Protein AF-A0AAV6PGN9-F1 (afdb_monomer)

Solvent-accessible surface area (backbone atoms only — not comparab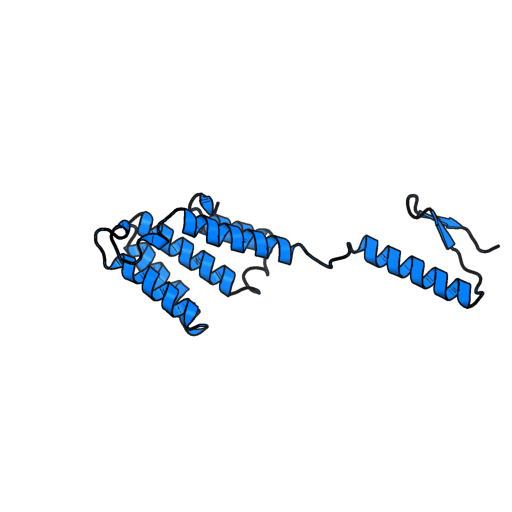le to full-atom values): 8982 Å² total; per-residue (Å²): 82,48,82,75,62,38,36,67,63,39,50,53,50,44,44,73,77,41,64,59,54,52,77,73,32,56,68,61,42,48,52,49,51,52,49,40,42,50,44,29,55,73,71,65,37,58,68,61,32,50,53,46,46,63,68,63,43,60,77,60,38,81,79,38,73,66,57,37,54,56,47,52,51,59,56,52,39,75,78,40,98,54,36,71,79,40,101,54,18,68,66,75,37,71,66,43,36,50,50,54,43,50,52,49,53,49,52,50,56,60,63,69,53,65,56,97,50,53,70,67,57,47,50,52,53,52,50,54,49,52,53,52,55,37,56,76,69,68,56,85,54,72,42,75,79,36,87,90,78,67,42,68,45,75,57,129

pLDDT: mean 86.62, std 9.19, range [48.72, 95.31]

Organism: Solea senegalensis (NCBI:txid28829)

Nearest PDB structures (foldseek):
  3bu8-assembly1_B  TM=5.163E-01  e=1.792E+00  Homo sapiens
  7c5d-assembly2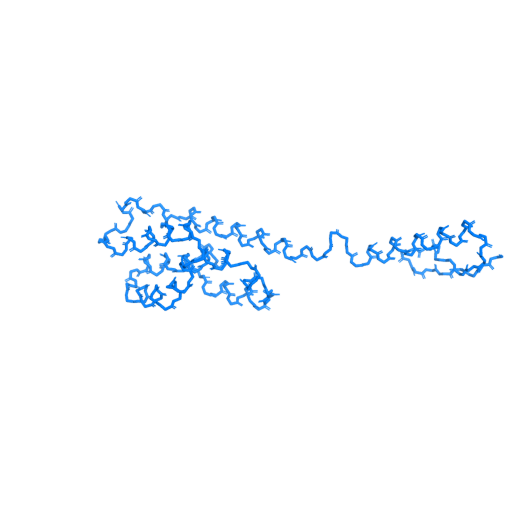_B  TM=4.448E-01  e=1.283E+00  Homo sapiens
  4m7c-assembly1_A  TM=4.032E-01  e=1.283E+00  Homo sapiens
  7qij-assembly1_EC  TM=3.840E-01  e=8.069E+00  Yersinia enterocolitica
  8h3f-assembly1_H  TM=3.295E-01  e=8.069E+00  Homo sapiens

Mean predicted aligned error: 11.45 Å

Foldseek 3Di:
DLLVLPLVVVVVVCCVVPVCLCVVPVVLVLLSLLSNLLSCLVVVVLVVSVVSCVPPVVVSCVPDPVSVVSSVLSVVLSVDPHSCPDPSVVCNDSVSSVVSVVVVVVSVVVVVPPDVDDPLRVVVVVLVVVVVVCVVVVHFDWHQPDPPVRDTHGGD

Structure (mmCIF, N/CA/C/O backbone):
data_AF-A0AAV6PGN9-F1
#
_entry.id   AF-A0AAV6PGN9-F1
#
loop_
_atom_site.group_PDB
_atom_site.id
_atom_site.type_symbol
_atom_site.label_atom_id
_atom_site.label_alt_id
_atom_site.label_comp_id
_atom_site.label_asym_id
_atom_site.label_entity_id
_atom_site.label_seq_id
_atom_site.pdbx_PDB_ins_code
_atom_site.Cartn_x
_atom_site.Cartn_y
_atom_site.Cartn_z
_atom_site.occupancy
_atom_site.B_iso_or_equiv
_atom_site.auth_seq_id
_atom_site.auth_comp_id
_atom_site.auth_asym_id
_atom_site.auth_atom_id
_atom_site.pdbx_PDB_model_num
ATOM 1 N N . MET A 1 1 ? -7.594 0.481 -6.464 1.00 85.19 1 MET A N 1
ATOM 2 C CA . MET A 1 1 ? -7.923 -0.408 -5.333 1.00 85.19 1 MET A CA 1
ATOM 3 C C . MET A 1 1 ? -7.414 0.185 -4.026 1.00 85.19 1 MET A C 1
ATOM 5 O O . MET A 1 1 ? -8.245 0.612 -3.240 1.00 85.19 1 MET A O 1
ATOM 9 N N . ILE A 1 2 ? -6.099 0.395 -3.867 1.00 89.62 2 ILE A N 1
ATOM 10 C CA . ILE A 1 2 ? -5.498 0.970 -2.641 1.00 89.62 2 ILE A CA 1
ATOM 11 C C . ILE A 1 2 ? -6.116 2.314 -2.221 1.00 89.62 2 ILE A C 1
ATOM 13 O O . ILE A 1 2 ? -6.641 2.435 -1.122 1.00 89.62 2 ILE A O 1
ATOM 17 N N . LEU A 1 3 ? -6.171 3.308 -3.118 1.00 90.94 3 LEU A N 1
ATOM 18 C CA . LEU A 1 3 ? -6.769 4.620 -2.802 1.00 90.94 3 LEU A CA 1
ATOM 19 C C . LEU A 1 3 ? -8.266 4.552 -2.439 1.00 90.94 3 LEU A C 1
ATOM 21 O O . LEU A 1 3 ? -8.785 5.452 -1.779 1.00 90.94 3 LEU A O 1
ATOM 25 N N . LYS A 1 4 ? -8.953 3.478 -2.851 1.00 90.44 4 LYS A N 1
ATOM 26 C CA . LYS A 1 4 ? -10.364 3.211 -2.534 1.00 90.44 4 LYS A CA 1
ATOM 27 C C . LYS A 1 4 ? -10.545 2.427 -1.223 1.00 90.44 4 LYS A C 1
ATOM 29 O O . LYS A 1 4 ? -11.678 2.120 -0.887 1.00 90.44 4 LYS A O 1
ATOM 34 N N . GLY A 1 5 ? -9.464 2.079 -0.517 1.00 89.69 5 GLY A N 1
ATOM 35 C CA . GLY A 1 5 ? -9.501 1.240 0.690 1.00 89.69 5 GLY A CA 1
ATOM 36 C C . GLY A 1 5 ? -9.675 -0.261 0.416 1.00 89.69 5 GLY A C 1
ATOM 37 O O . GLY A 1 5 ? -9.766 -1.054 1.342 1.00 89.69 5 GLY A O 1
ATOM 38 N N . GLN A 1 6 ? -9.687 -0.680 -0.853 1.00 93.31 6 GLN A N 1
ATOM 39 C CA . GLN A 1 6 ? -9.828 -2.086 -1.247 1.00 93.31 6 GLN A CA 1
ATOM 40 C C . GLN A 1 6 ? -8.455 -2.766 -1.243 1.00 93.31 6 GLN A C 1
ATOM 42 O O . GLN A 1 6 ? -7.850 -2.965 -2.298 1.00 93.31 6 GLN A O 1
ATOM 47 N N . ILE A 1 7 ? -7.912 -3.021 -0.051 1.00 94.25 7 ILE A N 1
ATOM 48 C CA . ILE A 1 7 ? -6.526 -3.486 0.096 1.00 94.25 7 ILE A CA 1
ATOM 49 C C . ILE A 1 7 ? -6.376 -4.972 -0.239 1.00 94.25 7 ILE A C 1
ATOM 51 O O . ILE A 1 7 ? -5.464 -5.324 -0.979 1.00 94.25 7 ILE A O 1
ATOM 55 N N . GLN A 1 8 ? -7.300 -5.827 0.208 1.00 92.88 8 GLN A N 1
ATOM 56 C CA . GLN A 1 8 ? -7.250 -7.265 -0.094 1.00 92.88 8 GLN A CA 1
ATOM 57 C C . GLN A 1 8 ? -7.341 -7.538 -1.598 1.00 92.88 8 GLN A C 1
ATOM 59 O O . GLN A 1 8 ? -6.548 -8.308 -2.137 1.00 92.88 8 GLN A O 1
ATOM 64 N N . ASP A 1 9 ? -8.221 -6.824 -2.306 1.00 94.50 9 ASP A N 1
ATOM 65 C CA . ASP A 1 9 ? -8.301 -6.943 -3.763 1.00 94.50 9 ASP A CA 1
ATOM 66 C C . ASP A 1 9 ? -7.009 -6.465 -4.445 1.00 94.50 9 ASP A C 1
ATOM 68 O O . ASP A 1 9 ? -6.595 -7.029 -5.457 1.00 94.50 9 ASP A O 1
ATOM 72 N N . ALA A 1 10 ? -6.351 -5.434 -3.895 1.00 94.00 10 ALA A N 1
ATOM 73 C CA . ALA A 1 10 ? -5.061 -4.970 -4.400 1.00 94.00 10 ALA A CA 1
ATOM 74 C C . ALA A 1 10 ? -3.969 -6.029 -4.201 1.00 94.00 10 ALA A C 1
ATOM 76 O O . ALA A 1 10 ? -3.209 -6.275 -5.130 1.00 94.00 10 ALA A O 1
ATOM 77 N N . ILE A 1 11 ? -3.917 -6.676 -3.032 1.00 92.88 11 ILE A N 1
ATOM 78 C CA . ILE A 1 11 ? -2.980 -7.771 -2.738 1.00 92.88 11 ILE A CA 1
ATOM 79 C C . ILE A 1 11 ? -3.218 -8.942 -3.695 1.00 92.88 11 ILE A C 1
ATOM 81 O O . ILE A 1 11 ? -2.276 -9.422 -4.322 1.00 92.88 11 ILE A O 1
ATOM 85 N N . ALA A 1 12 ? -4.473 -9.369 -3.864 1.00 94.00 12 ALA A N 1
ATOM 86 C CA . ALA A 1 12 ? -4.830 -10.447 -4.782 1.00 94.00 12 ALA A CA 1
ATOM 87 C C . ALA A 1 12 ? -4.426 -10.120 -6.228 1.00 94.00 12 ALA A C 1
ATOM 89 O O . ALA A 1 12 ? -3.856 -10.964 -6.922 1.00 94.00 12 ALA A O 1
ATOM 90 N N . LEU A 1 13 ? -4.659 -8.879 -6.672 1.00 92.94 13 LEU A N 1
ATOM 91 C CA . LEU A 1 13 ? -4.243 -8.420 -7.994 1.00 92.94 13 LEU A CA 1
ATOM 92 C C . LEU A 1 13 ? -2.715 -8.418 -8.137 1.00 92.94 13 LEU A C 1
ATOM 94 O O . LEU A 1 13 ? -2.209 -8.934 -9.132 1.00 92.94 13 LEU A O 1
ATOM 98 N N . ILE A 1 14 ? -1.983 -7.895 -7.150 1.00 91.88 14 ILE A N 1
ATOM 99 C CA . ILE A 1 14 ? -0.514 -7.890 -7.153 1.00 91.88 14 ILE A CA 1
ATOM 100 C C . ILE A 1 14 ? 0.018 -9.320 -7.244 1.00 91.88 14 ILE A C 1
ATOM 102 O O . ILE A 1 14 ? 0.819 -9.591 -8.129 1.00 91.88 14 ILE A O 1
ATOM 106 N N . ASN A 1 15 ? -0.477 -10.247 -6.424 1.00 91.69 15 ASN A N 1
ATOM 107 C CA . ASN A 1 15 ? -0.047 -11.647 -6.463 1.00 91.69 15 ASN A CA 1
ATOM 108 C C . ASN A 1 15 ? -0.424 -12.347 -7.776 1.00 91.69 15 ASN A C 1
ATOM 110 O O . ASN A 1 15 ? 0.299 -13.227 -8.233 1.00 91.69 15 ASN A O 1
ATOM 114 N N . SER A 1 16 ? -1.528 -11.951 -8.420 1.00 92.62 16 SER A N 1
ATOM 115 C CA . SER A 1 16 ? -1.909 -12.497 -9.729 1.00 92.62 16 SER A CA 1
ATOM 116 C C . SER A 1 16 ? -1.001 -12.021 -10.871 1.00 92.62 16 SER A C 1
ATOM 118 O O . SER A 1 16 ? -0.759 -12.770 -11.816 1.00 92.62 16 SER A O 1
ATOM 120 N N . LEU A 1 17 ? -0.494 -10.786 -10.789 1.00 88.56 17 LEU A N 1
ATOM 121 C CA . LEU A 1 17 ? 0.339 -10.168 -11.824 1.00 88.56 17 LEU A CA 1
ATOM 122 C C . LEU A 1 17 ? 1.842 -10.402 -11.577 1.00 88.56 17 LEU A C 1
ATOM 124 O O . LEU A 1 17 ? 2.600 -10.629 -12.519 1.00 88.56 17 LEU A O 1
ATOM 128 N N . HIS A 1 18 ? 2.263 -10.384 -10.311 1.00 87.12 18 HIS A N 1
ATOM 129 C CA . HIS A 1 18 ? 3.648 -10.464 -9.841 1.00 87.12 18 HIS A CA 1
ATOM 130 C C . HIS A 1 18 ? 3.741 -11.378 -8.599 1.00 87.12 18 HIS A C 1
ATOM 132 O O . HIS A 1 18 ? 3.915 -10.878 -7.486 1.00 87.12 18 HIS A O 1
ATOM 138 N N . PRO A 1 19 ? 3.648 -12.715 -8.761 1.00 86.25 19 PRO A N 1
ATOM 139 C CA . PRO A 1 19 ? 3.527 -13.656 -7.639 1.00 86.25 19 PRO A CA 1
ATOM 140 C C . PRO A 1 19 ? 4.651 -13.572 -6.601 1.00 86.25 19 PRO A C 1
ATOM 142 O O . PRO A 1 19 ? 4.414 -13.795 -5.426 1.00 86.25 19 PRO A O 1
ATOM 145 N N . GLU A 1 20 ? 5.865 -13.215 -7.024 1.00 86.75 20 GLU A N 1
ATOM 146 C CA . GLU A 1 20 ? 7.048 -13.168 -6.153 1.00 86.75 20 GLU A CA 1
ATOM 147 C C . GLU A 1 20 ? 7.279 -11.785 -5.515 1.00 86.75 20 GLU A C 1
ATOM 149 O O . GLU A 1 20 ? 8.204 -11.624 -4.718 1.00 86.75 20 GLU A O 1
ATOM 154 N N . LEU A 1 21 ? 6.495 -10.757 -5.878 1.00 87.38 21 LEU A N 1
ATOM 155 C CA . LEU A 1 21 ? 6.758 -9.375 -5.456 1.00 87.38 21 LEU A CA 1
ATOM 156 C C . LEU A 1 21 ? 6.626 -9.208 -3.940 1.00 87.38 21 LEU A C 1
ATOM 158 O O . LEU A 1 21 ? 7.517 -8.646 -3.304 1.00 87.38 21 LEU A O 1
ATOM 162 N N . LEU A 1 22 ? 5.522 -9.698 -3.374 1.00 88.31 22 LEU A N 1
ATOM 163 C CA . LEU A 1 22 ? 5.240 -9.579 -1.942 1.00 88.31 22 LEU A CA 1
ATOM 164 C C . LEU A 1 22 ? 6.076 -10.563 -1.115 1.00 88.31 22 LEU A C 1
ATOM 166 O O . LEU A 1 22 ? 6.483 -10.223 -0.008 1.00 88.31 22 LEU A O 1
ATOM 170 N N . ASP A 1 23 ? 6.427 -11.718 -1.688 1.00 85.75 23 ASP A N 1
ATOM 171 C CA . ASP A 1 23 ? 7.334 -12.687 -1.062 1.00 85.75 23 ASP A CA 1
ATOM 172 C C . ASP A 1 23 ? 8.763 -12.135 -0.932 1.00 85.75 23 ASP A C 1
ATOM 174 O O . ASP A 1 23 ? 9.444 -12.353 0.073 1.00 85.75 23 ASP A O 1
ATOM 178 N N . THR A 1 24 ? 9.222 -11.397 -1.949 1.00 84.19 24 THR A N 1
ATOM 179 C CA . THR A 1 24 ? 10.572 -10.813 -1.985 1.00 84.19 24 THR A CA 1
ATOM 180 C C . THR A 1 24 ? 10.653 -9.507 -1.194 1.00 84.19 24 THR A C 1
ATOM 182 O O . THR A 1 24 ? 11.714 -9.165 -0.671 1.00 84.19 24 THR A O 1
ATOM 185 N N . ASN A 1 25 ? 9.545 -8.770 -1.083 1.00 87.12 25 ASN A N 1
ATOM 186 C CA . ASN A 1 25 ? 9.483 -7.492 -0.380 1.00 87.12 25 ASN A CA 1
ATOM 187 C C . ASN A 1 25 ? 8.517 -7.551 0.814 1.00 87.12 25 ASN A C 1
ATOM 189 O O . ASN A 1 25 ? 7.383 -7.070 0.755 1.00 87.12 25 ASN A O 1
ATOM 193 N N . ARG A 1 26 ? 9.015 -8.103 1.927 1.00 86.12 26 ARG A N 1
ATOM 194 C CA . ARG A 1 26 ? 8.260 -8.242 3.183 1.00 86.12 26 ARG A CA 1
ATOM 195 C C . ARG A 1 26 ? 7.793 -6.906 3.763 1.00 86.12 26 ARG A C 1
ATOM 197 O O . ARG A 1 26 ? 6.687 -6.836 4.282 1.00 86.12 26 ARG A O 1
ATOM 204 N N . TYR A 1 27 ? 8.574 -5.832 3.617 1.00 88.62 27 TYR A N 1
ATOM 205 C CA . TYR A 1 27 ? 8.174 -4.497 4.083 1.00 88.62 27 TYR A CA 1
ATOM 206 C C . TYR A 1 27 ? 6.958 -3.960 3.324 1.00 88.62 27 TYR A C 1
ATOM 208 O O . TYR A 1 27 ? 6.037 -3.420 3.933 1.00 88.62 27 TYR A O 1
ATOM 216 N N . LEU A 1 28 ? 6.914 -4.152 2.002 1.00 91.19 28 LEU A N 1
ATOM 217 C CA . LEU A 1 28 ? 5.752 -3.770 1.201 1.00 91.19 28 LEU A CA 1
ATOM 218 C C . LEU A 1 28 ? 4.507 -4.566 1.604 1.00 91.19 28 LEU A C 1
ATOM 220 O O . LEU A 1 28 ? 3.419 -4.001 1.727 1.00 91.19 28 LEU A O 1
ATOM 224 N N . TYR A 1 29 ? 4.674 -5.872 1.817 1.00 90.75 29 TYR A N 1
ATOM 225 C CA . TYR A 1 29 ? 3.596 -6.730 2.295 1.00 90.75 29 TYR A CA 1
ATOM 226 C C . TYR A 1 29 ? 3.087 -6.274 3.668 1.00 90.75 29 TYR A C 1
ATOM 228 O O . TYR A 1 29 ? 1.881 -6.091 3.837 1.00 90.75 29 TYR A O 1
ATOM 236 N N . PHE A 1 30 ? 3.990 -5.977 4.605 1.00 90.62 30 PHE A N 1
ATOM 237 C CA . PHE A 1 30 ? 3.646 -5.415 5.908 1.00 90.62 30 PHE A CA 1
ATOM 238 C C . PHE A 1 30 ? 2.854 -4.107 5.779 1.00 90.62 30 PHE A C 1
ATOM 240 O O . PHE A 1 30 ? 1.788 -3.988 6.379 1.00 90.62 30 PHE A O 1
ATOM 247 N N . HIS A 1 31 ? 3.303 -3.144 4.966 1.00 92.19 31 HIS A N 1
ATOM 248 C CA . HIS A 1 31 ? 2.585 -1.876 4.783 1.00 92.19 31 HIS A CA 1
ATOM 249 C C . HIS A 1 31 ? 1.194 -2.060 4.166 1.00 92.19 31 HIS A C 1
ATOM 251 O O . HIS A 1 31 ? 0.252 -1.361 4.545 1.00 92.19 31 HIS A O 1
ATOM 257 N N . LEU A 1 32 ? 1.027 -3.029 3.262 1.00 93.62 32 LEU A N 1
ATOM 258 C CA . LEU A 1 32 ? -0.287 -3.408 2.744 1.00 93.62 32 LEU A CA 1
ATOM 259 C C . LEU A 1 32 ? -1.179 -3.994 3.848 1.00 93.62 32 LEU A C 1
ATOM 261 O O . LEU A 1 32 ? -2.321 -3.561 3.992 1.00 93.62 32 LEU A O 1
ATOM 265 N N . GLN A 1 33 ? -0.674 -4.916 4.668 1.00 92.62 33 GLN A N 1
ATOM 266 C CA . GLN A 1 33 ? -1.457 -5.494 5.766 1.00 92.62 33 GLN A CA 1
ATOM 267 C C . GLN A 1 33 ? -1.790 -4.465 6.854 1.00 92.62 33 GLN A C 1
ATOM 269 O O . GLN A 1 33 ? -2.926 -4.405 7.327 1.00 92.62 33 GLN A O 1
ATOM 274 N N . GLN A 1 34 ? -0.848 -3.582 7.189 1.00 92.50 34 GLN A N 1
ATOM 275 C CA . GLN A 1 34 ? -1.084 -2.444 8.072 1.00 92.50 34 GLN A CA 1
ATOM 276 C C . GLN A 1 34 ? -2.188 -1.540 7.506 1.00 92.50 34 GLN A C 1
ATOM 278 O O . GLN A 1 34 ? -3.109 -1.166 8.231 1.00 92.50 34 GLN A O 1
ATOM 283 N N . GLN A 1 35 ? -2.153 -1.226 6.205 1.00 95.31 35 GLN A N 1
ATOM 284 C CA . GLN A 1 35 ? -3.204 -0.427 5.577 1.00 95.31 35 GLN A CA 1
ATOM 285 C C . GLN A 1 35 ? -4.561 -1.128 5.632 1.00 95.31 35 GLN A C 1
ATOM 287 O O . GLN A 1 35 ? -5.571 -0.467 5.855 1.00 95.31 35 GLN A O 1
ATOM 292 N N . HIS A 1 36 ? -4.608 -2.447 5.448 1.00 94.81 36 HIS A N 1
ATOM 293 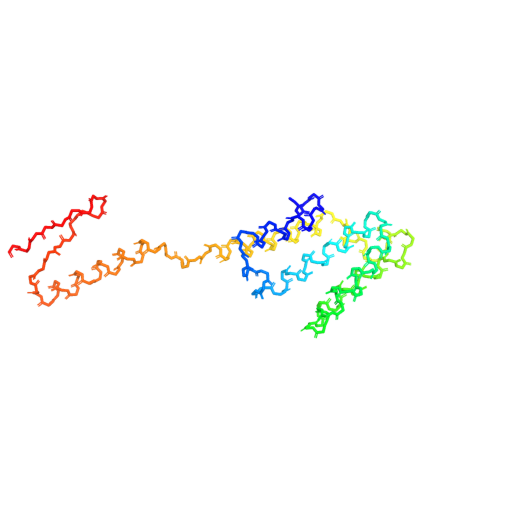C CA . HIS A 1 36 ? -5.853 -3.194 5.582 1.00 94.81 36 HIS A CA 1
ATOM 294 C C . HIS A 1 36 ? -6.435 -3.085 6.995 1.00 94.81 36 HIS A C 1
ATOM 296 O O . HIS A 1 36 ? -7.619 -2.775 7.131 1.00 94.81 36 HIS A O 1
ATOM 302 N N . LEU A 1 37 ? -5.604 -3.241 8.030 1.00 93.44 37 LEU A N 1
ATOM 303 C CA . LEU A 1 37 ? -6.020 -3.050 9.418 1.00 93.44 37 LEU A CA 1
ATOM 304 C C . LEU A 1 37 ? -6.569 -1.633 9.658 1.00 93.44 37 LEU A C 1
ATOM 306 O O . LEU A 1 37 ? -7.620 -1.476 10.274 1.00 93.44 37 LEU A O 1
ATOM 310 N N . ILE A 1 38 ? -5.910 -0.603 9.116 1.00 94.06 38 ILE A N 1
ATOM 311 C CA . ILE A 1 38 ? -6.390 0.787 9.181 1.00 94.06 38 ILE A CA 1
ATOM 312 C C . ILE A 1 38 ? -7.779 0.927 8.536 1.00 94.06 38 ILE A C 1
ATOM 314 O O . ILE A 1 38 ? -8.631 1.643 9.064 1.00 94.06 38 ILE A O 1
ATOM 318 N N . GLU A 1 39 ? -8.041 0.254 7.411 1.00 94.88 39 GLU A N 1
ATOM 319 C CA . GLU A 1 39 ? -9.367 0.293 6.783 1.00 94.88 39 GLU A CA 1
ATOM 320 C C . GLU A 1 39 ? -10.433 -0.451 7.609 1.00 94.88 39 GLU A C 1
ATOM 322 O O . GLU A 1 39 ? -11.548 0.057 7.711 1.00 94.88 39 GLU A O 1
ATOM 327 N N . LEU A 1 40 ? -10.107 -1.568 8.275 1.00 93.94 40 LEU A N 1
ATOM 328 C CA . LEU A 1 40 ? -11.031 -2.239 9.211 1.00 93.94 40 LEU A CA 1
ATOM 329 C C . LEU A 1 40 ? -11.391 -1.331 10.398 1.00 93.94 40 LEU A C 1
ATOM 331 O O . LEU A 1 40 ? -12.563 -1.186 10.753 1.00 93.94 40 LEU A O 1
ATOM 335 N N . ILE A 1 41 ? -10.393 -0.643 10.962 1.00 92.31 41 ILE A N 1
ATOM 336 C CA . ILE A 1 41 ? -10.588 0.337 12.041 1.00 92.31 41 ILE A CA 1
ATOM 337 C C . ILE A 1 41 ? -11.480 1.489 11.563 1.00 92.31 41 ILE A C 1
ATOM 339 O O . ILE A 1 41 ? -12.408 1.889 12.268 1.00 92.31 41 ILE A O 1
ATOM 343 N N . ARG A 1 42 ? -11.252 1.994 10.343 1.00 90.88 42 ARG A N 1
ATOM 344 C CA . ARG A 1 42 ? -12.072 3.053 9.734 1.00 90.88 42 ARG A CA 1
ATOM 345 C C . ARG A 1 42 ? -13.533 2.624 9.559 1.00 90.88 42 ARG A C 1
ATOM 347 O O . ARG A 1 42 ? -14.429 3.438 9.767 1.00 90.88 42 ARG A O 1
ATOM 354 N N . LEU A 1 43 ? -13.772 1.363 9.199 1.00 91.44 43 LEU A N 1
ATOM 355 C CA . LEU A 1 43 ? -15.112 0.782 9.055 1.00 91.44 43 LEU A CA 1
ATOM 356 C C . LEU A 1 43 ? -15.775 0.424 10.393 1.00 91.44 43 LEU A C 1
ATOM 358 O O . LEU A 1 43 ? -16.936 0.025 10.401 1.00 91.44 43 LEU A O 1
ATOM 362 N N . ARG A 1 44 ? -15.076 0.615 11.522 1.00 90.25 44 ARG A N 1
ATOM 363 C CA . ARG A 1 44 ? -15.523 0.226 12.870 1.00 90.25 44 ARG A CA 1
ATOM 364 C C . ARG A 1 44 ? -15.755 -1.281 13.021 1.00 90.25 44 ARG A C 1
ATOM 366 O O . ARG A 1 44 ? -16.479 -1.710 13.915 1.00 90.25 44 ARG A O 1
ATOM 373 N N . GLU A 1 45 ? -15.091 -2.086 12.197 1.00 92.31 45 GLU A N 1
ATOM 374 C CA . GLU A 1 45 ? -15.114 -3.548 12.273 1.00 92.31 45 GLU A CA 1
ATOM 375 C C . GLU A 1 45 ? -14.065 -4.031 13.285 1.00 92.31 45 GLU A C 1
ATOM 377 O O . GLU A 1 45 ? -13.040 -4.612 12.935 1.00 92.31 45 GLU A O 1
ATOM 382 N N . THR A 1 46 ? -14.287 -3.731 14.567 1.00 88.75 46 THR A N 1
ATOM 383 C CA . THR A 1 46 ? -13.312 -3.976 15.643 1.00 88.75 46 THR A CA 1
ATOM 384 C C . THR A 1 46 ? -12.978 -5.453 15.829 1.00 88.75 46 THR A C 1
ATOM 386 O O . THR A 1 46 ? -11.813 -5.781 16.032 1.00 88.75 46 THR A O 1
ATOM 389 N N . GLU A 1 47 ? -13.967 -6.343 15.729 1.00 90.25 47 GLU A N 1
ATOM 390 C CA . GLU A 1 47 ? -13.760 -7.794 15.836 1.00 90.25 47 GLU A CA 1
ATOM 391 C C . GLU A 1 47 ? -12.850 -8.308 14.715 1.00 90.25 47 GLU A C 1
ATOM 393 O O . GLU A 1 47 ? -11.839 -8.950 14.995 1.00 90.25 47 GLU A O 1
ATOM 398 N N . ALA A 1 48 ? -13.144 -7.937 13.464 1.00 91.94 48 ALA A N 1
ATOM 399 C CA . ALA A 1 48 ? -12.333 -8.311 12.308 1.00 91.94 48 ALA A CA 1
ATOM 400 C C . ALA A 1 48 ? -10.917 -7.722 12.392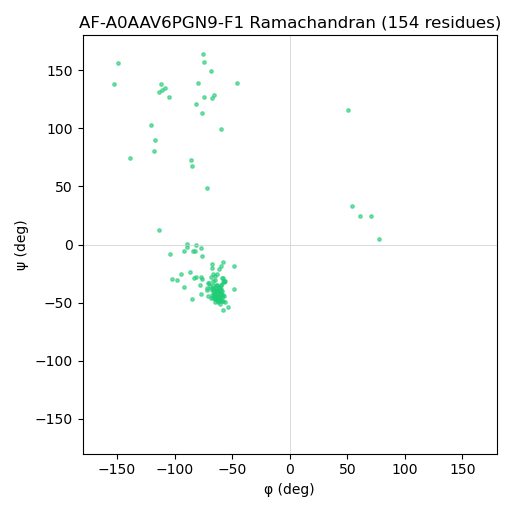 1.00 91.94 48 ALA A C 1
ATOM 402 O O . ALA A 1 48 ? -9.942 -8.409 12.102 1.00 91.94 48 ALA A O 1
ATOM 403 N N . ALA A 1 49 ? -10.785 -6.466 12.834 1.00 91.75 49 ALA A N 1
ATOM 404 C CA . ALA A 1 49 ? -9.489 -5.828 13.052 1.00 91.75 49 ALA A CA 1
ATOM 405 C C . ALA A 1 49 ? -8.648 -6.576 14.100 1.00 91.75 49 ALA A C 1
ATOM 407 O O . ALA A 1 49 ? -7.448 -6.770 13.903 1.00 91.75 49 ALA A O 1
ATOM 408 N N . LEU A 1 50 ? -9.270 -7.014 15.198 1.00 89.56 50 LEU A N 1
ATOM 409 C CA . LEU A 1 50 ? -8.589 -7.730 16.273 1.00 89.56 50 LEU A CA 1
ATOM 410 C C . LEU A 1 50 ? -8.178 -9.145 15.843 1.00 89.56 50 LEU A C 1
ATOM 412 O O . LEU A 1 50 ? -7.044 -9.552 16.088 1.00 89.56 50 LEU A O 1
ATOM 416 N N . GLU A 1 51 ? -9.072 -9.872 15.172 1.00 91.50 51 GLU A N 1
ATOM 417 C CA . GLU A 1 51 ? -8.786 -11.200 14.619 1.00 91.50 51 GLU A CA 1
ATOM 418 C C . GLU A 1 51 ? -7.654 -11.134 13.584 1.00 91.50 51 GLU A C 1
ATOM 420 O O . GLU A 1 51 ? -6.710 -11.929 13.618 1.00 91.50 51 GLU A O 1
ATOM 425 N N . PHE A 1 52 ? -7.698 -10.135 12.700 1.00 90.25 52 PHE A N 1
ATOM 426 C CA . PHE A 1 52 ? -6.656 -9.893 11.710 1.00 90.25 52 PHE A CA 1
ATOM 427 C C . PHE A 1 52 ? -5.306 -9.566 12.367 1.00 90.25 52 PHE A C 1
ATOM 429 O O . PHE A 1 52 ? -4.275 -10.129 11.994 1.00 90.25 52 PHE A O 1
ATOM 436 N N . ALA A 1 53 ? -5.305 -8.706 13.390 1.00 87.44 53 ALA A N 1
ATOM 437 C CA . ALA A 1 53 ? -4.100 -8.360 14.137 1.00 87.44 53 ALA A CA 1
ATOM 438 C C . ALA A 1 53 ? -3.461 -9.571 14.839 1.00 87.44 53 ALA A C 1
ATOM 440 O O . ALA A 1 53 ? -2.241 -9.723 14.836 1.00 87.44 53 ALA A O 1
ATOM 441 N N . GLN A 1 54 ? -4.280 -10.446 15.423 1.00 84.75 54 GLN A N 1
ATOM 442 C CA . GLN A 1 54 ? -3.802 -11.637 16.125 1.00 84.75 54 GLN A CA 1
ATOM 443 C C . GLN A 1 54 ? -3.268 -12.709 15.173 1.00 84.75 54 GLN A C 1
ATOM 445 O O . GLN A 1 54 ? -2.290 -13.374 15.502 1.00 84.75 54 GLN A O 1
ATOM 450 N N . SER A 1 55 ? -3.901 -12.884 14.011 1.00 83.12 55 SER A N 1
ATOM 451 C CA . SER A 1 55 ? -3.559 -13.956 13.070 1.00 83.12 55 SER A CA 1
ATOM 452 C C . SER A 1 55 ? -2.405 -13.601 12.134 1.00 83.12 55 SER A C 1
ATOM 454 O O . SER A 1 55 ? -1.498 -14.405 11.966 1.00 83.12 55 SER A O 1
ATOM 456 N N . GLN A 1 56 ? -2.429 -12.415 11.520 1.00 75.56 56 GLN A N 1
ATOM 457 C CA . GLN A 1 56 ? -1.514 -12.073 10.421 1.00 75.56 56 GLN A CA 1
ATOM 458 C C . GLN A 1 56 ? -0.350 -11.181 10.854 1.00 75.56 56 GLN A C 1
ATOM 460 O O . GLN A 1 56 ? 0.731 -11.223 10.271 1.00 75.56 56 GLN A O 1
ATOM 465 N N . LEU A 1 57 ? -0.566 -10.344 11.866 1.00 68.19 57 LEU A N 1
ATOM 466 C CA . LEU A 1 57 ? 0.399 -9.322 12.276 1.00 68.19 57 LEU A CA 1
ATOM 467 C C . LEU A 1 57 ? 1.323 -9.790 13.408 1.00 68.19 57 LEU A C 1
ATOM 469 O O . LEU A 1 57 ? 2.458 -9.322 13.486 1.00 68.19 57 LEU A O 1
ATOM 473 N N . ALA A 1 58 ? 0.894 -10.758 14.226 1.00 66.00 58 ALA A N 1
ATOM 474 C CA . ALA A 1 58 ? 1.725 -11.340 15.281 1.00 66.00 58 ALA A CA 1
ATOM 475 C C . ALA A 1 58 ? 3.000 -12.013 14.733 1.00 66.00 58 ALA A C 1
ATOM 477 O O . ALA A 1 58 ? 4.062 -11.876 15.331 1.00 66.00 58 ALA A O 1
ATOM 478 N N . GLU A 1 59 ? 2.921 -12.672 13.572 1.00 67.12 59 GLU A N 1
ATOM 479 C CA . GLU A 1 59 ? 4.079 -13.322 12.935 1.00 67.12 59 GLU A CA 1
ATOM 480 C C . GLU A 1 59 ? 5.020 -12.322 12.235 1.00 67.12 59 GLU A C 1
ATOM 482 O O . GLU A 1 59 ? 6.219 -12.563 12.129 1.00 67.12 59 GLU A O 1
ATOM 487 N N . GLN A 1 60 ? 4.496 -11.182 11.770 1.00 64.88 60 GLN A N 1
ATOM 488 C CA . GLN A 1 60 ? 5.252 -10.161 11.026 1.00 64.88 60 GLN A CA 1
ATOM 489 C C . GLN A 1 60 ? 5.954 -9.145 11.945 1.00 64.88 60 GLN A C 1
ATOM 491 O O . GLN A 1 60 ? 6.931 -8.512 11.545 1.00 64.88 60 GLN A O 1
ATOM 496 N N . GLY A 1 61 ? 5.462 -8.969 13.176 1.00 59.72 61 GLY A N 1
ATOM 497 C CA . GLY A 1 61 ? 6.003 -8.002 14.131 1.00 59.72 61 GLY A CA 1
ATOM 498 C C . GLY A 1 61 ? 7.435 -8.303 14.584 1.00 59.72 61 GLY A C 1
ATOM 499 O O . GLY A 1 61 ? 8.175 -7.386 14.907 1.00 59.72 61 GLY A O 1
ATOM 500 N N . GLU A 1 62 ? 7.889 -9.554 14.579 1.00 61.97 62 GLU A N 1
ATOM 501 C CA . GLU A 1 62 ? 9.216 -9.889 15.124 1.00 61.97 62 GLU A CA 1
ATOM 502 C C . GLU A 1 62 ? 10.396 -9.497 14.212 1.00 61.97 62 GLU A C 1
ATOM 504 O O . GLU A 1 62 ? 11.549 -9.537 14.644 1.00 61.97 62 GLU A O 1
ATOM 509 N N . GLU A 1 63 ? 10.140 -9.086 12.966 1.00 67.56 63 GLU A N 1
ATOM 510 C CA . GLU A 1 63 ? 11.198 -8.897 11.964 1.00 67.56 63 GLU A CA 1
ATOM 511 C C . GLU A 1 63 ? 11.914 -7.534 12.046 1.00 67.56 63 GLU A C 1
ATOM 513 O O . GLU A 1 63 ? 13.091 -7.433 11.694 1.00 67.56 63 GLU A O 1
ATOM 518 N N . SER A 1 64 ? 11.240 -6.473 12.508 1.00 77.12 64 SER A N 1
ATOM 519 C CA . SER A 1 64 ? 11.801 -5.112 12.560 1.00 77.12 64 SER A CA 1
ATOM 520 C C . SER A 1 64 ? 11.171 -4.269 13.667 1.00 77.12 64 SER A C 1
ATOM 522 O O . SER A 1 64 ? 9.956 -4.241 13.863 1.00 77.12 64 SER A O 1
ATOM 524 N N . ARG A 1 65 ? 12.017 -3.511 14.374 1.00 82.12 65 ARG A 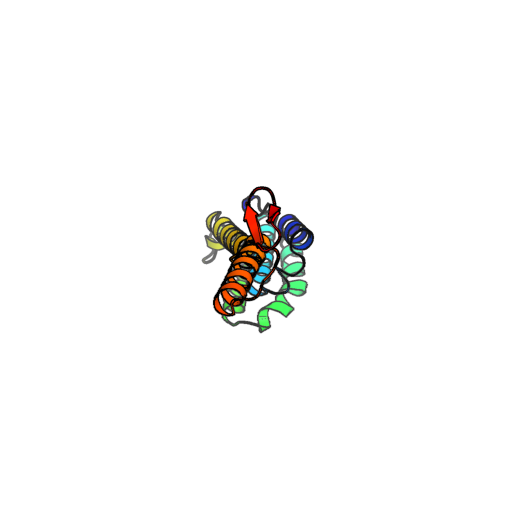N 1
ATOM 525 C CA . ARG A 1 65 ? 11.599 -2.620 15.466 1.00 82.12 65 ARG A CA 1
ATOM 526 C C . ARG A 1 65 ? 10.737 -1.456 14.966 1.00 82.12 65 ARG A C 1
ATOM 528 O O . ARG A 1 65 ? 9.850 -0.987 15.678 1.00 82.12 65 ARG A O 1
ATOM 535 N N . GLU A 1 66 ? 10.984 -1.005 13.743 1.00 85.19 66 GLU A N 1
ATOM 536 C CA . GLU A 1 66 ? 10.192 0.005 13.052 1.00 85.19 66 GLU A CA 1
ATOM 537 C C . GLU A 1 66 ? 8.784 -0.523 12.740 1.00 85.19 66 GLU A C 1
ATOM 539 O O . GLU A 1 66 ? 7.804 0.149 13.057 1.00 85.19 66 GLU A O 1
ATOM 544 N N . CYS A 1 67 ? 8.672 -1.750 12.214 1.00 84.38 67 CYS A N 1
ATOM 545 C CA . CYS A 1 67 ? 7.385 -2.409 11.966 1.00 84.38 67 CYS A CA 1
ATOM 546 C C . CYS A 1 67 ? 6.575 -2.595 13.257 1.00 84.38 67 CYS A C 1
ATOM 548 O O . CYS A 1 67 ? 5.383 -2.293 13.272 1.00 84.38 67 CYS A O 1
ATOM 550 N N . LEU A 1 68 ? 7.219 -2.999 14.361 1.00 84.25 68 LEU A N 1
ATOM 551 C CA . LEU A 1 68 ? 6.565 -3.071 15.676 1.00 84.25 68 LEU A CA 1
ATOM 552 C C . LEU A 1 68 ? 5.990 -1.727 16.106 1.00 84.25 68 LEU A C 1
ATOM 554 O O . LEU A 1 68 ? 4.830 -1.651 16.496 1.00 84.25 68 LEU A O 1
ATOM 558 N N . THR A 1 69 ? 6.786 -0.664 15.996 1.00 88.06 69 THR A N 1
ATOM 559 C CA . THR A 1 69 ? 6.362 0.679 16.410 1.00 88.06 69 THR A CA 1
ATOM 560 C C . THR A 1 69 ? 5.149 1.140 15.597 1.00 88.06 69 THR A C 1
ATOM 562 O O . THR A 1 69 ? 4.175 1.653 16.144 1.00 88.06 69 THR A O 1
ATOM 565 N N . GLU A 1 70 ? 5.168 0.930 14.282 1.00 88.56 70 GLU A N 1
ATOM 566 C CA . GLU A 1 70 ? 4.053 1.280 13.396 1.00 88.56 70 GLU A CA 1
ATOM 567 C C . GLU A 1 70 ? 2.794 0.434 13.673 1.00 88.56 70 GLU A C 1
ATOM 569 O O . GLU A 1 70 ? 1.665 0.938 13.626 1.00 88.56 70 GLU A O 1
ATOM 574 N N . MET A 1 71 ? 2.973 -0.835 14.040 1.00 87.19 71 MET A N 1
ATOM 575 C CA . MET A 1 71 ? 1.888 -1.728 14.436 1.00 87.19 71 MET A CA 1
ATOM 576 C C . MET A 1 71 ? 1.259 -1.314 15.770 1.00 87.19 71 MET A C 1
ATOM 578 O O . MET A 1 71 ? 0.036 -1.217 15.855 1.00 87.19 71 MET A O 1
ATOM 582 N N . GLU A 1 72 ? 2.066 -1.003 16.786 1.00 89.12 72 GLU A N 1
ATOM 583 C CA . GLU A 1 72 ? 1.596 -0.509 18.086 1.00 89.12 72 GLU A CA 1
ATOM 584 C C . GLU A 1 72 ? 0.756 0.761 17.927 1.00 89.12 72 GLU A C 1
ATOM 586 O O . GLU A 1 72 ? -0.331 0.859 18.496 1.00 89.12 72 GLU A O 1
ATOM 591 N N . ARG A 1 73 ? 1.206 1.705 17.089 1.00 92.19 73 ARG A N 1
ATOM 592 C CA . ARG A 1 73 ? 0.445 2.923 16.766 1.00 92.19 73 ARG A CA 1
ATOM 593 C C . ARG A 1 73 ? -0.895 2.607 16.106 1.00 92.19 73 ARG A C 1
ATOM 595 O O . ARG A 1 73 ? -1.906 3.215 16.446 1.00 92.19 73 ARG A O 1
ATOM 602 N N . THR A 1 74 ? -0.906 1.648 15.182 1.00 92.31 74 THR A N 1
ATOM 603 C CA . THR A 1 74 ? -2.124 1.238 14.470 1.00 92.31 74 THR A CA 1
ATOM 604 C C . THR A 1 74 ? -3.111 0.550 15.414 1.00 92.31 74 THR A C 1
ATOM 606 O O . THR A 1 74 ? -4.295 0.866 15.395 1.00 92.31 74 THR A O 1
ATOM 609 N N . LEU A 1 75 ? -2.639 -0.345 16.285 1.00 90.44 75 LEU A N 1
ATOM 610 C CA . LEU A 1 75 ? -3.477 -1.037 17.268 1.00 90.44 75 LEU A CA 1
ATOM 611 C C . LEU A 1 75 ? -3.972 -0.107 18.371 1.00 90.44 75 LEU A C 1
ATOM 613 O O . LEU A 1 75 ? -5.096 -0.269 18.839 1.00 90.44 75 LEU A O 1
ATOM 617 N N . ALA A 1 76 ? -3.182 0.898 18.751 1.00 92.12 76 ALA A N 1
ATOM 618 C CA . ALA A 1 76 ? -3.603 1.897 19.723 1.00 92.12 76 ALA A CA 1
ATOM 619 C C . ALA A 1 76 ? -4.879 2.631 19.282 1.00 92.12 76 ALA A C 1
ATOM 621 O O . ALA A 1 76 ? -5.667 3.005 20.144 1.00 92.12 76 ALA A O 1
ATOM 622 N N . LEU A 1 77 ? -5.140 2.768 17.974 1.00 92.81 77 LEU A N 1
ATOM 623 C CA . LEU A 1 77 ? -6.392 3.335 17.454 1.00 92.81 77 LEU A CA 1
ATOM 624 C C . LEU A 1 77 ? -7.641 2.583 17.935 1.00 92.81 77 LEU A C 1
ATOM 626 O O . LEU A 1 77 ? -8.675 3.214 18.132 1.00 92.81 77 LEU A O 1
ATOM 630 N N . LEU A 1 78 ? -7.552 1.266 18.157 1.00 90.19 78 LEU A N 1
ATOM 631 C CA . LEU A 1 78 ? -8.667 0.452 18.662 1.00 90.19 78 LEU A CA 1
ATOM 632 C C . LEU A 1 78 ? -9.043 0.795 20.110 1.00 90.19 78 LEU A C 1
ATOM 634 O O . LEU A 1 78 ? -10.153 0.488 20.534 1.00 90.19 78 LEU A O 1
ATOM 638 N N . ALA A 1 79 ? -8.139 1.422 20.869 1.00 90.38 79 ALA A N 1
ATOM 639 C CA . ALA A 1 79 ? -8.382 1.814 22.255 1.00 90.38 79 ALA A CA 1
ATOM 640 C C . ALA A 1 79 ? -9.152 3.142 22.390 1.00 90.38 79 ALA A C 1
ATOM 642 O O . ALA A 1 79 ? -9.492 3.529 23.508 1.00 90.38 79 ALA A O 1
ATOM 643 N N . PHE A 1 80 ? -9.413 3.848 21.284 1.00 90.25 80 PHE A N 1
ATOM 644 C CA . PHE A 1 80 ? -10.126 5.125 21.284 1.00 90.25 80 PHE A CA 1
ATOM 645 C C . PHE A 1 80 ? -11.534 4.974 20.705 1.00 90.25 80 PHE A C 1
ATOM 647 O O . PHE A 1 80 ? -11.716 4.438 19.612 1.00 90.25 80 PHE A O 1
ATOM 654 N N . ASP A 1 81 ? -12.526 5.558 21.382 1.00 87.12 81 ASP A N 1
ATOM 655 C CA . ASP A 1 81 ? -13.902 5.642 20.870 1.00 87.12 81 ASP A CA 1
ATOM 656 C C . ASP A 1 81 ? -13.956 6.413 19.537 1.00 87.12 81 ASP A C 1
ATOM 658 O O . ASP A 1 81 ? -14.646 6.018 18.590 1.00 87.12 81 ASP A O 1
ATOM 662 N N . ASN A 1 82 ? -13.141 7.468 19.424 1.00 89.06 82 ASN A N 1
ATOM 663 C CA . ASN A 1 82 ? -12.922 8.253 18.209 1.00 89.06 82 ASN A CA 1
ATOM 664 C C . ASN A 1 82 ? -11.453 8.152 17.748 1.00 89.06 82 ASN A C 1
ATOM 666 O O . ASN A 1 82 ? -10.631 8.989 18.120 1.00 89.06 82 ASN A O 1
ATOM 670 N N . PRO A 1 83 ? -11.106 7.165 16.902 1.00 89.31 83 PRO A N 1
ATOM 671 C CA . PRO A 1 83 ? -9.758 6.962 16.380 1.00 89.31 83 PRO A CA 1
ATOM 672 C C . PRO A 1 83 ? -9.186 8.180 15.642 1.00 89.31 83 PRO A C 1
ATOM 674 O O . PRO A 1 83 ? -7.983 8.420 15.700 1.00 89.31 83 PRO A O 1
ATOM 677 N N . GLU A 1 84 ? -10.036 8.975 14.983 1.00 90.06 84 GLU A N 1
ATOM 678 C CA . GLU A 1 84 ? -9.630 10.187 14.252 1.00 90.06 84 GLU A CA 1
ATOM 679 C C . GLU A 1 84 ? -9.142 11.312 15.178 1.00 90.06 84 GLU A C 1
ATOM 681 O O . GLU A 1 84 ? -8.294 12.106 14.781 1.00 90.06 84 GLU A O 1
ATOM 686 N N . GLU A 1 85 ? -9.636 11.362 16.418 1.00 91.19 85 GLU A N 1
ATOM 687 C CA . GLU A 1 85 ? -9.235 12.352 17.431 1.00 91.19 85 GLU A CA 1
ATOM 688 C C . GLU A 1 85 ? -8.029 11.882 18.261 1.00 91.19 85 GLU A C 1
ATOM 690 O O . GLU A 1 85 ? -7.541 12.599 19.136 1.00 91.19 85 GLU A O 1
ATOM 695 N N . SER A 1 86 ? -7.542 10.667 18.003 1.00 91.69 86 SER A N 1
ATOM 696 C CA . SER A 1 86 ? -6.407 10.096 18.718 1.00 91.69 86 SER A CA 1
ATOM 697 C C . SER A 1 86 ? -5.072 10.720 18.272 1.00 91.69 86 SER A C 1
ATOM 699 O O . SER A 1 86 ? -4.970 11.272 17.172 1.00 91.69 86 SER A O 1
ATOM 701 N N . PRO A 1 87 ? -3.990 10.548 19.057 1.00 91.19 87 PRO A N 1
ATOM 702 C CA . PRO A 1 87 ? -2.639 10.945 18.650 1.00 91.19 87 PRO A CA 1
ATOM 703 C C . PRO A 1 87 ? -2.141 10.288 17.352 1.00 91.19 87 PRO A C 1
ATOM 705 O O . PRO A 1 87 ? -1.144 10.739 16.793 1.00 91.19 87 PRO A O 1
ATOM 708 N N . PHE A 1 88 ? -2.811 9.225 16.896 1.00 92.81 88 PHE A N 1
ATOM 709 C CA . PHE A 1 88 ? -2.478 8.459 15.694 1.00 92.81 88 PHE A CA 1
ATOM 710 C C . PHE A 1 88 ? -3.550 8.582 14.601 1.00 92.81 88 PHE A C 1
ATOM 712 O O . PHE A 1 88 ? -3.544 7.821 13.632 1.00 92.81 88 PHE A O 1
ATOM 719 N N . GLY A 1 89 ? -4.484 9.531 14.740 1.00 90.50 89 GLY A N 1
ATOM 720 C CA . GLY A 1 89 ? -5.545 9.770 13.759 1.00 90.50 89 GLY A CA 1
ATOM 721 C C . GLY A 1 89 ? -5.012 10.134 12.367 1.00 90.50 89 GLY A C 1
ATOM 722 O O . GLY A 1 89 ? -5.705 9.951 11.368 1.00 90.50 89 GLY A O 1
ATOM 723 N N . ASP A 1 90 ? -3.749 10.561 12.270 1.00 91.88 90 ASP A N 1
ATOM 724 C CA . ASP A 1 90 ? -3.046 10.791 11.011 1.00 91.88 90 ASP A CA 1
ATOM 725 C C . ASP A 1 90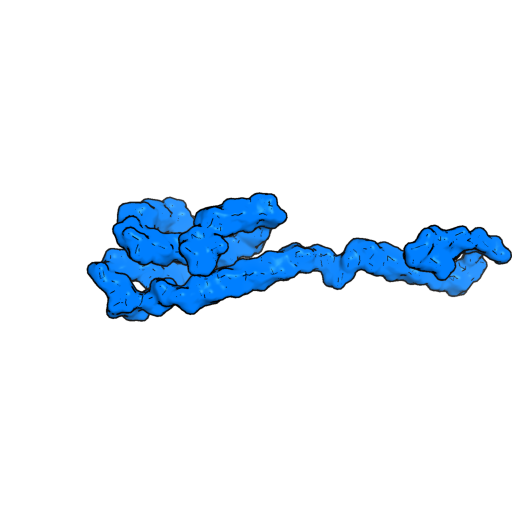 ? -2.983 9.543 10.115 1.00 91.88 90 ASP A C 1
ATOM 727 O O . ASP A 1 90 ? -3.089 9.672 8.892 1.00 91.88 90 ASP A O 1
ATOM 731 N N . LEU A 1 91 ? -2.916 8.344 10.704 1.00 92.81 91 LEU A N 1
ATOM 732 C CA . LEU A 1 91 ? -2.945 7.068 9.980 1.00 92.81 91 LEU A CA 1
ATOM 733 C C . LEU A 1 91 ? -4.269 6.837 9.234 1.00 92.81 91 LEU A C 1
ATOM 735 O O . LEU A 1 91 ? -4.301 6.143 8.219 1.00 92.81 91 LEU A O 1
ATOM 739 N N . LEU A 1 92 ? -5.365 7.450 9.689 1.00 91.62 92 LEU A N 1
ATOM 740 C CA . LEU A 1 92 ? -6.677 7.348 9.046 1.00 91.62 92 LEU A CA 1
ATOM 741 C C . LEU A 1 92 ? -6.836 8.347 7.890 1.00 91.62 92 LEU A C 1
ATOM 743 O O . LEU A 1 92 ? -7.809 8.280 7.134 1.00 91.62 92 LEU A O 1
ATOM 747 N N . ASN A 1 93 ? -5.878 9.244 7.664 1.00 92.25 93 ASN A N 1
ATOM 748 C CA . ASN A 1 93 ? -5.972 10.215 6.581 1.00 92.25 93 ASN A CA 1
ATOM 749 C C . ASN A 1 93 ? -5.735 9.596 5.198 1.00 92.25 93 ASN A C 1
ATOM 751 O O . ASN A 1 93 ? -5.049 8.590 5.021 1.00 92.25 93 ASN A O 1
ATOM 755 N N . MET A 1 94 ? -6.252 10.271 4.168 1.00 90.56 94 MET A N 1
ATOM 756 C CA . MET A 1 94 ? -6.024 9.893 2.767 1.00 90.56 94 MET A CA 1
ATOM 757 C C . MET A 1 94 ? -4.532 9.878 2.394 1.00 90.56 94 MET A C 1
ATOM 759 O O . MET A 1 94 ? -4.122 9.098 1.535 1.00 90.56 94 MET A O 1
ATOM 763 N N . MET A 1 95 ? -3.713 10.705 3.054 1.00 91.56 95 MET A N 1
ATOM 764 C CA . MET A 1 95 ? -2.263 10.735 2.836 1.00 91.56 95 MET A CA 1
ATOM 765 C C . MET A 1 95 ? -1.601 9.386 3.138 1.00 91.56 95 MET A C 1
ATOM 767 O O . MET A 1 95 ? -0.701 8.986 2.404 1.00 91.56 95 MET A O 1
ATOM 771 N N . GLN A 1 96 ? -2.092 8.641 4.134 1.00 92.19 96 GLN A N 1
ATOM 772 C CA . GLN A 1 96 ? -1.568 7.312 4.442 1.00 92.19 96 GLN A CA 1
ATOM 773 C C . GLN A 1 96 ? -1.842 6.326 3.293 1.00 92.19 96 GLN A C 1
ATOM 775 O O . GLN A 1 96 ? -0.931 5.635 2.838 1.00 92.19 96 GLN A O 1
ATOM 780 N N . ARG A 1 97 ? -3.053 6.343 2.711 1.00 93.31 97 ARG A N 1
ATOM 781 C CA . ARG A 1 97 ? -3.355 5.532 1.514 1.00 93.31 97 ARG A CA 1
ATOM 782 C C . ARG A 1 97 ? -2.482 5.908 0.321 1.00 93.31 97 ARG A C 1
ATOM 784 O O . ARG A 1 97 ? -2.091 5.033 -0.447 1.00 93.31 97 ARG A O 1
ATOM 791 N N . GLN A 1 98 ? -2.221 7.202 0.129 1.00 93.50 98 GLN A N 1
ATOM 792 C CA . GLN A 1 98 ? -1.369 7.689 -0.958 1.00 93.50 98 GLN A CA 1
ATOM 793 C C . GLN A 1 98 ? 0.078 7.234 -0.791 1.00 93.50 98 GLN A C 1
ATOM 795 O O . GLN A 1 98 ? 0.691 6.842 -1.781 1.00 93.50 98 GLN A O 1
ATOM 800 N N . LYS A 1 99 ? 0.595 7.234 0.442 1.00 94.31 99 LYS A N 1
ATOM 801 C CA . LYS A 1 99 ? 1.925 6.715 0.765 1.00 94.31 99 LYS A CA 1
ATOM 802 C C . LYS A 1 99 ? 2.050 5.245 0.359 1.00 94.31 99 LYS A C 1
ATOM 804 O O . LYS A 1 99 ? 2.876 4.929 -0.490 1.00 94.31 99 LYS A O 1
ATOM 809 N N . VAL A 1 100 ? 1.158 4.383 0.855 1.00 94.06 100 VAL A N 1
ATOM 810 C CA . VAL A 1 100 ? 1.164 2.942 0.529 1.00 94.06 100 VAL A CA 1
ATOM 811 C C . VAL A 1 100 ? 0.954 2.708 -0.969 1.00 94.06 100 VAL A C 1
ATOM 813 O O . VAL A 1 100 ? 1.620 1.875 -1.578 1.00 94.06 100 VAL A O 1
ATOM 816 N N . TRP A 1 101 ? 0.068 3.477 -1.6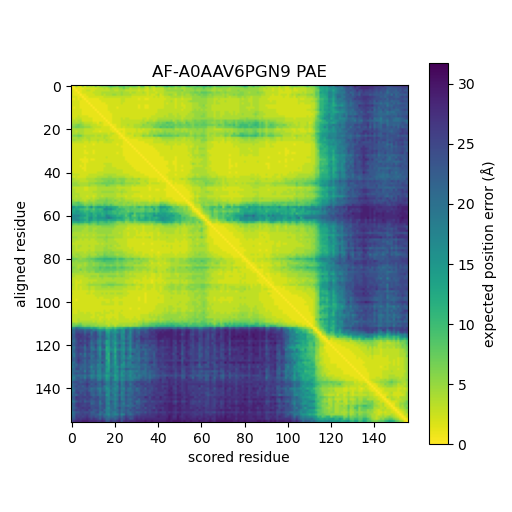10 1.00 93.69 101 TRP A N 1
ATOM 817 C CA . TRP A 1 101 ? -0.108 3.411 -3.062 1.00 93.69 101 TRP A CA 1
ATOM 818 C C . TRP A 1 101 ? 1.175 3.773 -3.821 1.00 93.69 101 TRP A C 1
ATOM 820 O O . TRP A 1 101 ? 1.513 3.092 -4.787 1.00 93.69 101 TRP A O 1
ATOM 830 N N . SER A 1 102 ? 1.892 4.813 -3.389 1.00 93.31 102 SER A N 1
ATOM 831 C CA . SER A 1 102 ? 3.151 5.235 -4.005 1.00 93.31 102 SER A CA 1
ATOM 832 C C . SER A 1 102 ? 4.242 4.179 -3.836 1.00 93.31 102 SER A C 1
ATOM 834 O O . SER A 1 102 ? 4.960 3.904 -4.793 1.00 93.31 102 SER A O 1
ATOM 836 N N . GLU A 1 103 ? 4.343 3.565 -2.656 1.00 93.12 103 GLU A N 1
ATOM 837 C CA . GLU A 1 103 ? 5.290 2.479 -2.374 1.00 93.12 103 GLU A CA 1
ATOM 838 C C . GLU A 1 103 ? 5.024 1.257 -3.257 1.00 93.12 103 GLU A C 1
ATOM 840 O O . GLU A 1 103 ? 5.943 0.748 -3.898 1.00 93.12 103 GLU A O 1
ATOM 845 N N . VAL A 1 104 ? 3.759 0.831 -3.366 1.00 92.62 104 VAL A N 1
ATOM 846 C CA . VAL A 1 104 ? 3.360 -0.256 -4.272 1.00 92.62 104 VAL A CA 1
ATOM 847 C C . VAL A 1 104 ? 3.683 0.099 -5.714 1.00 92.62 104 VAL A C 1
ATOM 849 O O . VAL A 1 104 ? 4.271 -0.714 -6.420 1.00 92.62 104 VAL A O 1
ATOM 852 N N . ASN A 1 105 ? 3.325 1.305 -6.161 1.00 90.81 105 ASN A N 1
ATOM 853 C CA . ASN A 1 105 ? 3.571 1.731 -7.534 1.00 90.81 105 ASN A CA 1
ATOM 854 C C . ASN A 1 105 ? 5.069 1.731 -7.859 1.00 90.81 105 ASN A C 1
ATOM 856 O O . ASN A 1 105 ? 5.467 1.251 -8.914 1.00 90.81 105 ASN A O 1
ATOM 860 N N . GLN A 1 106 ? 5.903 2.217 -6.939 1.00 88.88 106 GLN A N 1
ATOM 861 C CA . GLN A 1 106 ? 7.351 2.181 -7.096 1.00 88.88 106 GLN A CA 1
ATOM 862 C C . GLN A 1 106 ? 7.882 0.742 -7.133 1.00 88.88 106 GLN A C 1
ATOM 864 O O . GLN A 1 106 ? 8.620 0.398 -8.049 1.00 88.88 106 GLN A O 1
ATOM 869 N N . CYS A 1 107 ? 7.461 -0.120 -6.206 1.00 88.38 107 CYS A N 1
ATOM 870 C CA . CYS A 1 107 ? 7.921 -1.508 -6.168 1.00 88.38 107 CYS A CA 1
ATOM 871 C C . CYS A 1 107 ? 7.497 -2.304 -7.408 1.00 88.38 107 CYS A C 1
ATOM 873 O O . CYS A 1 107 ? 8.268 -3.125 -7.896 1.00 88.38 107 CYS A O 1
ATOM 875 N N . VAL A 1 108 ? 6.294 -2.060 -7.935 1.00 86.31 108 VAL A N 1
ATOM 876 C CA . VAL A 1 108 ? 5.842 -2.664 -9.196 1.00 86.31 108 VAL A CA 1
ATOM 877 C C . VAL A 1 108 ? 6.710 -2.179 -10.354 1.00 86.31 108 VAL A C 1
ATOM 879 O O . VAL A 1 108 ? 7.184 -3.010 -11.119 1.00 86.31 108 VAL A O 1
ATOM 882 N N . LEU A 1 109 ? 6.990 -0.874 -10.457 1.00 83.62 109 LEU A N 1
ATOM 883 C CA . LEU A 1 109 ? 7.883 -0.335 -11.492 1.00 83.62 109 LEU A CA 1
ATOM 884 C C . LEU A 1 109 ? 9.294 -0.935 -11.404 1.00 83.62 109 LEU A C 1
ATOM 886 O O . LEU A 1 109 ? 9.868 -1.312 -12.425 1.00 83.62 109 LEU A O 1
ATOM 890 N N . ASP A 1 110 ? 9.834 -1.062 -10.192 1.00 83.31 110 ASP A N 1
ATOM 891 C CA . ASP A 1 110 ? 11.147 -1.657 -9.945 1.00 83.31 110 ASP A CA 1
ATOM 892 C C . ASP A 1 110 ? 11.164 -3.159 -10.280 1.00 83.31 110 ASP A C 1
ATOM 894 O O . ASP A 1 110 ? 12.133 -3.657 -10.851 1.00 83.31 110 ASP A O 1
ATOM 898 N N . TYR A 1 111 ? 10.080 -3.884 -9.991 1.00 78.12 111 TYR A N 1
ATOM 899 C CA . TYR A 1 111 ? 9.934 -5.304 -10.325 1.00 78.12 111 TYR A CA 1
ATOM 900 C C . TYR A 1 111 ? 9.734 -5.540 -11.828 1.00 78.12 111 TYR A C 1
ATOM 902 O O . TYR A 1 111 ? 10.280 -6.485 -12.404 1.00 78.12 111 TYR A O 1
ATOM 910 N N . GLU A 1 112 ? 8.964 -4.677 -12.490 1.00 76.25 112 GLU A N 1
ATOM 911 C CA . GLU A 1 112 ? 8.774 -4.694 -13.942 1.00 76.25 112 GLU A CA 1
ATOM 912 C C . GLU A 1 112 ? 10.053 -4.326 -14.704 1.00 76.25 112 GLU A C 1
ATOM 914 O O . GLU A 1 112 ? 10.195 -4.686 -15.877 1.00 76.25 112 GLU A O 1
ATOM 919 N N . ASN A 1 113 ? 11.037 -3.727 -14.027 1.00 64.88 113 ASN A N 1
ATOM 920 C CA . ASN A 1 113 ? 12.385 -3.450 -14.523 1.00 64.88 113 ASN A CA 1
ATOM 921 C C . ASN A 1 113 ? 13.260 -4.726 -14.669 1.00 64.88 113 ASN A C 1
ATOM 923 O O . ASN A 1 113 ? 14.418 -4.781 -14.243 1.00 64.88 113 ASN A O 1
ATOM 927 N N . ARG A 1 114 ? 12.720 -5.771 -15.317 1.00 55.06 114 ARG A N 1
ATOM 928 C CA . ARG A 1 114 ? 13.439 -6.970 -15.791 1.00 55.06 114 ARG A CA 1
ATOM 929 C C . ARG A 1 114 ? 14.544 -6.574 -16.782 1.00 55.06 114 ARG A C 1
ATOM 931 O O . ARG A 1 114 ? 14.261 -6.422 -17.963 1.00 55.06 114 ARG A O 1
ATOM 938 N N . GLU A 1 115 ? 15.790 -6.494 -16.300 1.00 48.72 115 GLU A N 1
ATOM 939 C CA . GLU A 1 115 ? 16.988 -5.986 -16.998 1.00 48.72 115 GLU A CA 1
ATOM 940 C C . GLU A 1 115 ? 16.770 -4.595 -17.633 1.00 48.72 115 GLU A C 1
ATOM 942 O O . GLU A 1 115 ? 16.042 -4.443 -18.605 1.00 48.72 115 GLU A O 1
ATOM 947 N N . SER A 1 116 ? 17.497 -3.573 -17.159 1.00 50.75 116 SER A N 1
ATOM 948 C CA . SER A 1 116 ? 17.467 -2.188 -17.688 1.00 50.75 116 SER A CA 1
ATOM 949 C C . SER A 1 116 ? 17.597 -2.084 -19.225 1.00 50.75 116 SER A C 1
ATOM 951 O O . SER A 1 116 ? 17.231 -1.081 -19.838 1.00 50.75 116 SER A O 1
ATOM 953 N N . THR A 1 117 ? 18.092 -3.137 -19.877 1.00 56.19 117 THR A N 1
ATOM 954 C CA . THR A 1 117 ? 17.999 -3.329 -21.322 1.00 56.19 117 THR A CA 1
ATOM 955 C C . THR A 1 117 ? 16.940 -4.378 -21.663 1.00 56.19 117 THR A C 1
ATOM 957 O O . THR A 1 117 ? 17.103 -5.523 -21.233 1.00 56.19 117 THR A O 1
ATOM 960 N N . PRO A 1 118 ? 15.960 -4.073 -22.541 1.00 69.00 118 PRO A N 1
ATOM 961 C CA . PRO A 1 118 ? 15.095 -5.093 -23.125 1.00 69.00 118 PRO A CA 1
ATOM 962 C C . PRO A 1 118 ? 15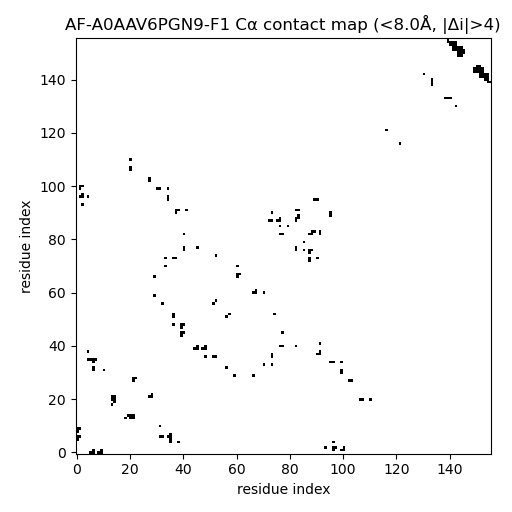.933 -6.281 -23.606 1.00 69.00 118 PRO A C 1
ATOM 964 O O . PRO A 1 118 ? 16.988 -6.068 -24.209 1.00 69.00 118 PRO A O 1
ATOM 967 N N . LYS A 1 119 ? 15.478 -7.523 -23.395 1.00 70.00 119 LYS A N 1
ATOM 968 C CA . LYS A 1 119 ? 16.210 -8.728 -23.849 1.00 70.00 119 LYS A CA 1
ATOM 969 C C . LYS A 1 119 ? 16.652 -8.609 -25.311 1.00 70.00 119 LYS A C 1
ATOM 971 O O . LYS A 1 119 ? 17.777 -8.961 -25.648 1.00 70.00 119 LYS A O 1
ATOM 976 N N . LEU A 1 120 ? 15.802 -8.018 -26.155 1.00 78.81 120 LEU A N 1
ATOM 977 C CA . LEU A 1 120 ? 16.118 -7.694 -27.545 1.00 78.81 120 LEU A CA 1
ATOM 978 C C . LEU A 1 120 ? 17.301 -6.720 -27.679 1.00 78.81 120 LEU A C 1
ATOM 980 O O . LEU A 1 120 ? 18.219 -6.979 -28.446 1.00 78.81 120 LEU A O 1
ATOM 984 N N . ALA A 1 121 ? 17.330 -5.632 -26.908 1.00 80.19 121 ALA A N 1
ATOM 985 C CA . ALA A 1 121 ? 18.443 -4.684 -26.903 1.00 80.19 121 ALA A CA 1
ATOM 986 C C . ALA A 1 121 ? 19.751 -5.329 -26.413 1.00 80.19 121 ALA A C 1
ATOM 988 O O . ALA A 1 121 ? 20.819 -5.033 -26.949 1.00 80.19 121 ALA A O 1
ATOM 989 N N . LYS A 1 122 ? 19.684 -6.235 -25.430 1.00 79.88 122 LYS A N 1
ATOM 990 C CA . LYS A 1 122 ? 20.846 -7.004 -24.957 1.00 79.88 122 LYS A CA 1
ATOM 991 C C . LYS A 1 122 ? 21.368 -7.960 -26.031 1.00 79.88 122 LYS A C 1
ATOM 993 O O . LYS A 1 122 ? 22.571 -7.988 -26.281 1.00 79.88 122 LYS A O 1
ATOM 998 N N . LEU A 1 123 ? 20.472 -8.680 -26.709 1.00 85.31 123 LEU A N 1
ATOM 999 C CA . LEU A 1 123 ? 20.810 -9.551 -27.839 1.00 85.31 123 LEU A CA 1
ATOM 1000 C C . LEU A 1 123 ? 21.411 -8.760 -29.008 1.00 85.31 123 LEU A C 1
ATOM 1002 O O . LEU A 1 123 ? 22.416 -9.184 -29.568 1.00 85.31 123 LEU A O 1
ATOM 1006 N N . LEU A 1 124 ? 20.861 -7.585 -29.329 1.00 87.81 124 LEU A N 1
ATOM 1007 C CA . LEU A 1 124 ? 21.395 -6.700 -30.368 1.00 87.81 124 LEU A CA 1
ATOM 1008 C C . LEU A 1 124 ? 22.798 -6.188 -30.019 1.00 87.81 124 LEU A C 1
ATOM 1010 O O . LEU A 1 124 ? 23.689 -6.219 -30.864 1.00 87.81 124 LEU A O 1
ATOM 1014 N N . LYS A 1 125 ? 23.028 -5.770 -28.767 1.00 85.56 125 LYS A N 1
ATOM 1015 C CA . LYS A 1 125 ? 24.362 -5.369 -28.291 1.00 85.56 125 LYS A CA 1
ATOM 1016 C C . LYS A 1 125 ? 25.363 -6.524 -28.369 1.00 85.56 125 LYS A C 1
ATOM 1018 O O . LYS A 1 125 ? 26.484 -6.314 -28.822 1.00 85.56 125 LYS A O 1
ATOM 1023 N N . LEU A 1 126 ? 24.957 -7.730 -27.965 1.00 89.50 126 LEU A N 1
ATOM 1024 C CA . LEU A 1 126 ? 25.796 -8.928 -28.035 1.00 89.50 126 LEU A CA 1
ATOM 1025 C C . LEU A 1 126 ? 26.138 -9.300 -29.485 1.00 89.50 126 LEU A C 1
ATOM 1027 O O . LEU A 1 126 ? 27.292 -9.604 -29.776 1.00 89.50 126 LEU A O 1
ATOM 1031 N N . LEU A 1 127 ? 25.161 -9.225 -30.394 1.00 91.69 127 LEU A N 1
ATOM 1032 C CA . LEU A 1 127 ? 25.358 -9.459 -31.824 1.00 91.69 127 LEU A CA 1
ATOM 1033 C C . LEU A 1 127 ? 26.357 -8.458 -32.406 1.00 91.69 127 LEU A C 1
ATOM 1035 O O . LEU A 1 127 ? 27.337 -8.865 -33.023 1.00 91.69 127 LEU A O 1
ATOM 1039 N N . LEU A 1 128 ? 26.160 -7.157 -32.171 1.00 91.62 128 LEU A N 1
ATOM 1040 C CA . LEU A 1 128 ? 27.068 -6.118 -32.667 1.00 91.62 128 LEU A CA 1
ATOM 1041 C C . LEU A 1 128 ? 28.492 -6.293 -32.129 1.00 91.62 128 LEU A C 1
ATOM 1043 O O . LEU A 1 128 ? 29.453 -6.157 -32.885 1.00 91.62 128 LEU A O 1
ATOM 1047 N N . TRP A 1 129 ? 28.625 -6.639 -30.847 1.00 93.94 129 TRP A N 1
ATOM 1048 C CA . TRP A 1 129 ? 29.914 -6.942 -30.235 1.00 93.94 129 TRP A CA 1
ATOM 1049 C C . TRP A 1 129 ? 30.595 -8.153 -30.892 1.00 93.94 129 TRP A C 1
ATOM 1051 O O . TRP A 1 129 ? 31.760 -8.056 -31.274 1.00 93.94 129 TRP A O 1
ATOM 1061 N N . ALA A 1 130 ? 29.871 -9.259 -31.095 1.00 93.06 130 ALA A N 1
ATOM 1062 C CA . ALA A 1 130 ? 30.413 -10.468 -31.715 1.00 93.06 130 ALA A CA 1
ATOM 1063 C C . ALA A 1 130 ? 30.859 -10.229 -33.168 1.00 93.06 130 ALA A C 1
ATOM 1065 O O . ALA A 1 130 ? 31.936 -10.673 -33.559 1.00 93.06 130 ALA A O 1
ATOM 1066 N N . GLN A 1 131 ? 30.074 -9.479 -33.952 1.00 92.75 131 GLN A N 1
ATOM 1067 C CA . GLN A 1 131 ? 30.450 -9.090 -35.316 1.00 92.75 131 GLN A CA 1
ATOM 1068 C C . GLN A 1 131 ? 31.724 -8.227 -35.325 1.00 92.75 131 GLN A C 1
ATOM 1070 O O . GLN A 1 131 ? 32.635 -8.477 -36.109 1.00 92.75 131 GLN A O 1
ATOM 1075 N N . ASN A 1 132 ? 31.843 -7.260 -34.409 1.00 93.00 132 ASN A N 1
ATOM 1076 C CA . ASN A 1 132 ? 33.045 -6.431 -34.291 1.00 93.00 132 ASN A CA 1
ATOM 1077 C C . ASN A 1 132 ? 34.293 -7.247 -33.894 1.00 93.00 132 ASN A C 1
ATOM 1079 O O . ASN A 1 132 ? 35.372 -7.026 -34.438 1.00 93.00 132 ASN A O 1
ATOM 1083 N N . GLU A 1 133 ? 34.157 -8.212 -32.983 1.00 94.44 133 GLU A N 1
ATOM 1084 C CA . GLU A 1 133 ? 35.251 -9.113 -32.589 1.00 94.44 133 GLU A CA 1
ATOM 1085 C C . GLU A 1 133 ? 35.722 -9.994 -33.764 1.00 94.44 133 GLU A C 1
ATOM 1087 O O . GLU A 1 133 ? 36.923 -10.192 -33.971 1.00 94.44 133 GLU A O 1
ATOM 1092 N N . LEU A 1 134 ? 34.783 -10.504 -34.571 1.00 91.00 134 LEU A N 1
ATOM 1093 C CA . LEU A 1 134 ? 35.089 -11.286 -35.773 1.00 91.00 134 LEU A CA 1
ATOM 1094 C C . LEU A 1 134 ? 35.741 -10.430 -36.871 1.00 91.00 134 LEU A C 1
ATOM 1096 O O . LEU A 1 134 ? 36.690 -10.892 -37.513 1.00 91.00 134 LEU A O 1
ATOM 1100 N N . ASP A 1 135 ? 35.295 -9.181 -37.036 1.00 89.88 135 ASP A N 1
ATOM 1101 C CA . ASP A 1 135 ? 35.901 -8.206 -37.951 1.00 89.88 135 ASP A CA 1
ATOM 1102 C C . ASP A 1 135 ? 37.361 -7.916 -37.559 1.00 89.88 135 ASP A C 1
ATOM 1104 O O . ASP A 1 135 ? 38.254 -7.948 -38.411 1.00 89.88 135 ASP A O 1
ATOM 1108 N N . GLN A 1 136 ? 37.638 -7.711 -36.264 1.00 92.38 136 GLN A N 1
ATOM 1109 C CA . GLN A 1 136 ? 39.003 -7.506 -35.754 1.00 92.38 136 GLN A CA 1
ATOM 1110 C C . GLN A 1 136 ? 39.914 -8.711 -36.021 1.00 92.38 136 GLN A C 1
ATOM 1112 O O . GLN A 1 136 ? 41.090 -8.543 -36.355 1.00 92.38 136 GLN A O 1
ATOM 1117 N N . LYS A 1 137 ? 39.369 -9.930 -35.935 1.00 92.31 137 LYS A N 1
ATOM 1118 C CA . LYS A 1 137 ? 40.084 -11.182 -36.235 1.00 92.31 137 LYS A CA 1
ATOM 1119 C C . LYS A 1 137 ? 40.155 -11.514 -37.730 1.00 92.31 137 LYS A C 1
ATOM 1121 O O . LYS A 1 137 ? 40.759 -12.525 -38.083 1.00 92.31 137 LYS A O 1
ATOM 1126 N N . LYS A 1 138 ? 39.583 -10.677 -38.608 1.00 89.00 138 LYS A N 1
ATOM 1127 C CA . LYS A 1 138 ? 39.522 -10.869 -40.071 1.00 89.00 138 LYS A CA 1
ATOM 1128 C C . LYS A 1 138 ? 38.914 -12.216 -40.481 1.00 89.00 138 LYS A C 1
ATOM 1130 O O . LYS A 1 138 ? 39.316 -12.811 -41.483 1.00 89.00 138 LYS A O 1
ATOM 1135 N N . VAL A 1 139 ? 37.956 -12.707 -39.699 1.00 90.38 139 VAL A N 1
ATOM 1136 C CA . VAL A 1 139 ? 37.221 -13.936 -40.013 1.00 90.38 139 VAL A CA 1
ATOM 1137 C C . VAL A 1 139 ? 36.143 -13.606 -41.044 1.00 90.38 139 VAL A C 1
ATOM 1139 O O . VAL A 1 139 ? 35.484 -12.577 -40.942 1.00 90.38 139 VAL A O 1
ATOM 1142 N N . LYS A 1 140 ? 35.944 -14.473 -42.040 1.00 88.38 140 LYS A N 1
ATOM 1143 C CA . LYS A 1 140 ? 34.798 -14.375 -42.953 1.00 88.38 140 LYS A CA 1
ATOM 1144 C C . LYS A 1 140 ? 33.570 -14.988 -42.282 1.00 88.38 140 LYS A C 1
ATOM 1146 O O . LYS A 1 140 ? 33.604 -16.164 -41.929 1.00 88.38 140 LYS A O 1
ATOM 1151 N N . TYR A 1 141 ? 32.502 -14.216 -42.114 1.00 87.88 141 TYR A N 1
ATOM 1152 C CA . TYR A 1 141 ? 31.246 -14.683 -41.524 1.00 87.88 141 TYR A CA 1
ATOM 1153 C C . TYR A 1 141 ? 30.040 -13.923 -42.112 1.00 87.88 141 TYR A C 1
ATOM 1155 O O . TYR A 1 141 ? 30.217 -12.804 -42.599 1.00 87.88 141 TYR A O 1
ATOM 1163 N N . PRO A 1 142 ? 28.824 -14.500 -42.076 1.00 87.75 142 PRO A N 1
ATOM 1164 C CA . PRO A 1 142 ? 27.606 -13.802 -42.483 1.00 87.75 142 PRO A CA 1
ATOM 1165 C C . PRO A 1 142 ? 27.269 -12.666 -41.514 1.00 87.75 142 PRO A C 1
ATOM 1167 O O . PRO A 1 142 ? 27.159 -12.894 -40.307 1.00 87.75 142 PRO A O 1
ATOM 1170 N N . LYS A 1 143 ? 27.095 -11.447 -42.028 1.00 88.69 143 LYS A N 1
ATOM 1171 C CA . LYS A 1 143 ? 26.907 -10.237 -41.216 1.00 88.69 143 LYS A CA 1
ATOM 1172 C C . LYS A 1 143 ? 25.490 -9.700 -41.364 1.00 88.69 143 LYS A C 1
ATOM 1174 O O . LYS A 1 143 ? 24.993 -9.539 -42.474 1.00 88.69 143 LYS A O 1
ATOM 1179 N N . MET A 1 144 ? 24.847 -9.377 -40.246 1.00 88.62 144 MET A N 1
ATOM 1180 C CA . MET A 1 144 ? 23.580 -8.654 -40.246 1.00 88.62 144 MET A CA 1
ATOM 1181 C C . MET A 1 144 ? 23.841 -7.175 -40.548 1.00 88.62 144 MET A C 1
ATOM 1183 O O . MET A 1 144 ? 24.487 -6.482 -39.754 1.00 88.62 144 MET A O 1
ATOM 1187 N N . THR A 1 145 ? 23.365 -6.710 -41.704 1.00 85.94 145 THR A N 1
ATOM 1188 C CA . THR A 1 145 ? 23.578 -5.344 -42.214 1.00 85.94 145 THR A CA 1
ATOM 1189 C C . THR A 1 145 ? 22.397 -4.420 -41.924 1.00 85.94 145 THR A C 1
ATOM 1191 O O . THR A 1 145 ? 22.604 -3.233 -41.673 1.00 85.94 145 THR A O 1
ATOM 1194 N N . ASP A 1 146 ? 21.174 -4.958 -41.870 1.00 86.44 146 ASP A N 1
ATOM 1195 C CA . ASP A 1 146 ? 19.961 -4.222 -41.495 1.00 86.44 146 ASP A CA 1
ATOM 1196 C C . ASP A 1 146 ? 19.310 -4.853 -40.259 1.00 86.44 146 ASP A C 1
ATOM 1198 O O . ASP A 1 146 ? 18.625 -5.874 -40.345 1.00 86.44 146 ASP A O 1
ATOM 1202 N N . LEU A 1 147 ? 19.503 -4.217 -39.100 1.00 81.44 147 LEU A N 1
ATOM 1203 C CA . LEU A 1 147 ? 18.919 -4.652 -37.826 1.00 81.44 147 LEU A CA 1
ATOM 1204 C C . LEU A 1 147 ? 17.387 -4.520 -37.792 1.00 81.44 147 LEU A C 1
ATOM 1206 O O . LEU A 1 147 ? 16.730 -5.230 -37.037 1.00 81.44 147 LEU A O 1
ATOM 1210 N N . SER A 1 148 ? 16.817 -3.615 -38.588 1.00 81.69 148 SER A N 1
ATOM 1211 C CA . SER A 1 148 ? 15.378 -3.321 -38.608 1.00 81.69 148 SER A CA 1
ATOM 1212 C C . SER A 1 148 ? 14.606 -4.385 -39.383 1.00 81.69 148 SER A C 1
ATOM 1214 O O . SER A 1 148 ? 13.473 -4.711 -39.035 1.00 81.69 148 SER A O 1
ATOM 1216 N N . LYS A 1 149 ? 15.219 -4.916 -40.448 1.00 85.69 149 LYS A N 1
ATOM 1217 C CA . LYS A 1 149 ? 14.630 -5.942 -41.322 1.00 85.69 149 LYS A CA 1
ATOM 1218 C C . LYS A 1 149 ? 15.195 -7.345 -41.093 1.00 85.69 149 LYS A C 1
ATOM 1220 O O . LYS A 1 149 ? 14.662 -8.299 -41.649 1.00 85.69 149 LYS A O 1
ATOM 1225 N N . GLY A 1 150 ? 16.245 -7.477 -40.281 1.00 81.62 150 GLY A N 1
ATOM 1226 C CA . GLY A 1 150 ? 16.907 -8.751 -40.001 1.00 81.62 150 GLY A CA 1
ATOM 1227 C C . GLY A 1 150 ? 17.696 -9.311 -41.189 1.00 81.62 150 GLY A C 1
ATOM 1228 O O . GLY A 1 150 ? 17.878 -10.522 -41.276 1.00 81.62 150 GLY A O 1
ATOM 1229 N N . THR A 1 151 ? 18.139 -8.460 -42.118 1.00 86.75 151 THR A N 1
ATOM 1230 C CA . THR A 1 151 ? 18.840 -8.892 -43.337 1.00 86.75 151 THR A CA 1
ATOM 1231 C C . THR A 1 151 ? 20.274 -9.314 -43.015 1.00 86.75 151 THR A C 1
ATOM 1233 O O . THR A 1 151 ? 21.025 -8.541 -42.415 1.00 86.75 151 THR A O 1
ATOM 1236 N N . ILE A 1 152 ? 20.655 -10.524 -43.436 1.00 87.88 152 ILE A N 1
ATOM 1237 C CA . ILE A 1 152 ? 22.002 -11.091 -43.287 1.00 87.88 152 ILE A CA 1
ATOM 1238 C C . ILE A 1 152 ? 22.621 -11.244 -44.676 1.00 87.88 152 ILE A C 1
ATOM 1240 O O . ILE A 1 152 ? 21.988 -11.783 -45.581 1.00 87.88 152 ILE A O 1
ATOM 1244 N N . GLU A 1 153 ? 23.855 -10.777 -44.832 1.00 86.69 153 GLU A N 1
ATOM 1245 C CA . GLU A 1 153 ? 24.634 -10.898 -46.063 1.00 86.69 153 GLU A CA 1
ATOM 1246 C C . GLU A 1 153 ? 25.817 -11.848 -45.859 1.00 86.69 153 GLU A C 1
ATOM 1248 O O . GLU A 1 153 ? 26.503 -11.796 -44.834 1.00 86.69 153 GLU A O 1
ATOM 1253 N N . ASP A 1 154 ? 26.066 -12.709 -46.847 1.00 81.75 154 ASP A N 1
ATOM 1254 C CA . ASP A 1 154 ? 27.211 -13.616 -46.852 1.00 81.75 154 ASP A CA 1
ATOM 1255 C C . ASP A 1 154 ? 28.544 -12.859 -47.011 1.00 81.75 154 ASP A C 1
ATOM 1257 O O . ASP A 1 154 ? 28.602 -11.804 -47.657 1.00 81.75 154 ASP A O 1
ATOM 1261 N N . PRO A 1 155 ? 29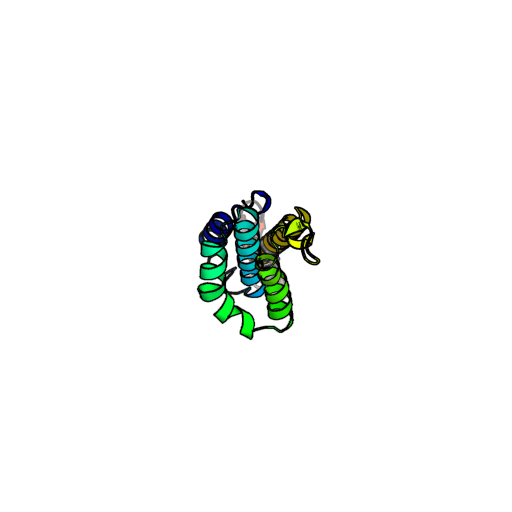.644 -13.383 -46.440 1.00 75.69 155 PRO A N 1
ATOM 1262 C CA . PRO A 1 155 ? 30.937 -12.717 -46.496 1.00 75.69 155 PRO A CA 1
ATOM 1263 C C . PRO A 1 155 ? 31.472 -12.652 -47.932 1.00 75.69 155 PRO A C 1
ATOM 1265 O O . PRO A 1 155 ? 31.585 -13.674 -48.610 1.00 75.69 155 PRO A O 1
ATOM 1268 N N . LYS A 1 156 ? 31.859 -11.447 -48.369 1.00 62.06 156 LYS A N 1
ATOM 1269 C CA . LYS A 1 156 ? 32.590 -11.224 -49.630 1.00 62.06 156 LYS A CA 1
ATOM 1270 C C . LYS A 1 156 ? 34.029 -11.755 -49.561 1.00 62.06 156 LYS A C 1
ATOM 1272 O O . LYS A 1 156 ? 34.656 -11.774 -48.475 1.00 62.06 156 LYS A O 1
#

Sequence (156 aa):
MILKGQIQDAIALINSLHPELLDTNRYLYFHLQQQHLIELIRLRETEAALEFAQSQLAEQGEESRECLTEMERTLALLAFDNPEESPFGDLLNMMQRQKVWSEVNQCVLDYENRESTPKLAKLLKLLLWAQNELDQKKVKYPKMTDLSKGTIEDPK

Radius of gyration: 25.63 Å; Cα contacts (8 Å, |Δi|>4): 118; chains: 1; bounding box: 56×27×72 Å

Secondary structure (DSSP, 8-state):
-GGGT-HHHHHHHHHHH-TTHHHH-HHHHHHHHHHHHHHHHHTT-HHHHHHHIIIIITTTGGG-HHHHHHHHHHHHGGG-SSGGGSTTGGGGSHHHHHHHHHHHHHHHHHHH-SSSS-HHHHHHHHHHHHHHHHHHTT----EEEETTTTEEE---

InterPro domains:
  IPR006595 CTLH, C-terminal LisH motif [PS50897] (1-48)
  IPR006595 CTLH, C-terminal LisH motif [SM00668] (1-48)
  IPR013144 CRA domain [SM00757] (44-140)
  IPR024964 CTLH/CRA C-terminal to LisH motif domain [PF10607] (2-134)
  IPR050618 Ubiquitination and Signaling Pathway Regulator [PTHR12864] (2-139)